Protein AF-0000000077140275 (afdb_homodimer)

pLDDT: mean 77.79, std 19.45, range [43.81, 97.44]

Sequence (164 aa):
MTNTKWYRICYRMKVTAILPDDLISEVQKYTEGKNITDSLQKALSEWVKLAKVKKLNEKLRKQPLHFSNEFNAEKIRRMNRTMTNTKWYRICYRMKVTAILPDDLISEVQKYTEGKNITDSLQKALSEWVKLAKVKKLNEKLRKQPLHFSNEFNAEKIRRMNRT

Secondary structure (DSSP, 8-state):
-----------EEEEEEEEEHHHHHHHHHHHT-S-HHHHHHHHHHHHHHHHHHHHHHHHHHHS-----TTSSHHHHHHHHH-/-----------EEEEEEEEEHHHHHHHHHHHT-SSHHHHHHHHHHHHHHHHHHHHHHHHHHHS-----TTSSHHHHHHHHH-

Foldseek 3Di:
DPPPPVPVPPDDDDDDDDDDPVVQVVLCVVQVDPDSVVSVVVVVVVVVVVVVVVVVVVVCVVVVPCPPPVCPPPVVVVVVVD/DPPPPVPVPPDDDDDDDDDDPVVQVVLCVVQVDPDSVVSVVVVVVVVVVVVVVVVVVVVCVVVVPVPVPVCPPPVVVVVVVD

Organism: Leptospira biflexa serovar Patoc (strain Patoc 1 / ATCC 23582 / Paris) (NCBI:txid456481)

Radius of gyration: 24.49 Å; Cα contacts (8 Å, |Δi|>4): 129; chains: 2; bounding box: 45×67×74 Å

Structure (mmCIF, N/CA/C/O backbone):
data_AF-0000000077140275-model_v1
#
loop_
_entity.id
_entity.type
_entity.pdbx_description
1 polymer 'DUF2191 domain-containing protein'
#
loop_
_atom_site.group_PDB
_atom_site.id
_atom_site.type_symbol
_atom_site.label_atom_id
_atom_site.label_alt_id
_atom_site.label_comp_id
_atom_site.label_asym_id
_atom_site.label_entity_id
_atom_site.label_seq_id
_atom_site.pdbx_PDB_ins_code
_atom_site.Cartn_x
_atom_site.Cartn_y
_atom_site.Cartn_z
_atom_site.occupancy
_atom_site.B_iso_or_equiv
_atom_site.auth_seq_id
_atom_site.auth_comp_id
_atom_site.auth_asym_id
_atom_site.auth_atom_id
_atom_site.pdbx_PDB_model_num
ATOM 1 N N . MET A 1 1 ? -23.156 -19.797 30.25 1 46.56 1 MET A N 1
ATOM 2 C CA . MET A 1 1 ? -22.953 -18.703 29.312 1 46.56 1 MET A CA 1
ATOM 3 C C . MET A 1 1 ? -21.625 -18.875 28.562 1 46.56 1 MET A C 1
ATOM 5 O O . MET A 1 1 ? -20.562 -18.891 29.172 1 46.56 1 MET A O 1
ATOM 9 N N . THR A 1 2 ? -21.688 -19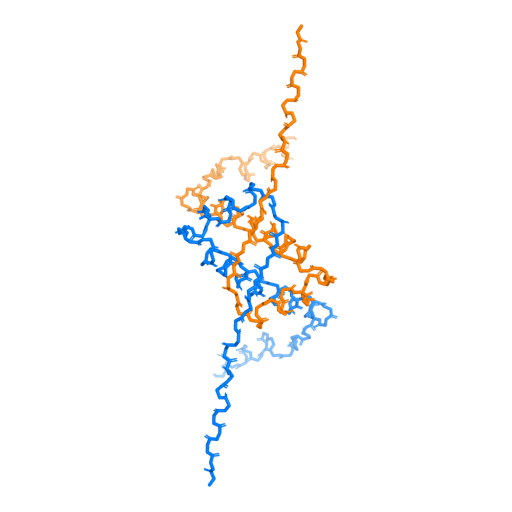.719 27.453 1 55.56 2 THR A N 1
ATOM 10 C CA . THR A 1 2 ? -20.578 -20.109 26.609 1 55.56 2 THR A CA 1
ATOM 11 C C . THR A 1 2 ? -19.906 -18.875 26 1 55.56 2 THR A C 1
ATOM 13 O O . THR A 1 2 ? -20.594 -18 25.453 1 55.56 2 THR A O 1
ATOM 16 N N . ASN A 1 3 ? -18.797 -18.438 26.5 1 48.94 3 ASN A N 1
ATOM 17 C CA . ASN A 1 3 ? -17.906 -17.406 25.969 1 48.94 3 ASN A CA 1
ATOM 18 C C . ASN A 1 3 ? -17.5 -17.719 24.531 1 48.94 3 ASN A C 1
ATOM 20 O O . ASN A 1 3 ? -16.594 -18.5 24.297 1 48.94 3 ASN A O 1
ATOM 24 N N . THR A 1 4 ? -18.484 -17.734 23.656 1 49.19 4 THR A N 1
ATOM 25 C CA . THR A 1 4 ? -18.125 -17.922 22.25 1 49.19 4 THR A CA 1
ATOM 26 C C . THR A 1 4 ? -17.219 -16.781 21.766 1 49.19 4 THR A C 1
ATOM 28 O O . THR A 1 4 ? -17.703 -15.703 21.422 1 49.19 4 THR A O 1
ATOM 31 N N . LYS A 1 5 ? -16.062 -16.609 22.359 1 50.88 5 LYS A N 1
ATOM 32 C CA . LYS A 1 5 ? -15.117 -15.766 21.641 1 50.88 5 LYS A CA 1
ATOM 33 C C . LYS A 1 5 ? -15.039 -16.172 20.172 1 50.88 5 LYS A C 1
ATOM 35 O O . LYS A 1 5 ? -14.594 -17.281 19.859 1 50.88 5 LYS A O 1
ATOM 40 N N . TRP A 1 6 ? -15.984 -15.828 19.312 1 51.47 6 TRP A N 1
ATOM 41 C CA . TRP A 1 6 ? -15.922 -16.047 17.875 1 51.47 6 TRP A CA 1
ATOM 42 C C . TRP A 1 6 ? -14.516 -15.805 17.344 1 51.47 6 TRP A C 1
ATOM 44 O O . TRP A 1 6 ? -14.031 -14.672 17.344 1 51.47 6 TRP A O 1
ATOM 54 N N . TYR A 1 7 ? -13.75 -16.656 17.734 1 58.53 7 TYR A N 1
ATOM 55 C CA . TYR A 1 7 ? -12.461 -16.578 17.062 1 58.53 7 TYR A CA 1
ATOM 56 C C . TYR A 1 7 ? -12.641 -16.344 15.57 1 58.53 7 TYR A C 1
ATOM 58 O O . TYR A 1 7 ? -13.453 -17.016 14.93 1 58.53 7 TYR A O 1
ATOM 66 N N . ARG A 1 8 ? -12.727 -15.109 15.242 1 55.47 8 ARG A N 1
ATOM 67 C CA . ARG A 1 8 ? -12.711 -14.828 13.812 1 55.47 8 ARG A CA 1
ATOM 68 C C . ARG A 1 8 ? -11.711 -15.727 13.086 1 55.47 8 ARG A C 1
ATOM 70 O O . ARG A 1 8 ? -10.508 -15.648 13.328 1 55.47 8 ARG A O 1
ATOM 77 N N . ILE A 1 9 ? -12.094 -16.922 12.828 1 69.44 9 ILE A N 1
ATOM 78 C CA . ILE A 1 9 ? -11.281 -17.781 11.977 1 69.44 9 ILE A CA 1
ATOM 79 C C . ILE A 1 9 ? -10.656 -16.953 10.852 1 69.44 9 ILE A C 1
ATOM 81 O O . ILE A 1 9 ? -11.375 -16.281 10.102 1 69.44 9 ILE A O 1
ATOM 85 N N . CYS A 1 10 ? -9.422 -16.641 11.234 1 65.56 10 CYS A N 1
ATOM 86 C CA . CYS A 1 10 ? -8.672 -15.93 10.211 1 65.56 10 CYS A CA 1
ATOM 87 C C . CYS A 1 10 ? -8.539 -16.766 8.945 1 65.56 10 CYS A C 1
ATOM 89 O O . CYS A 1 10 ? -7.758 -17.719 8.914 1 65.56 10 CYS A O 1
ATOM 91 N N . TYR A 1 11 ? -9.508 -16.578 8.062 1 83.94 11 TYR A N 1
ATOM 92 C CA . TYR A 1 11 ? -9.516 -17.281 6.785 1 83.94 11 TYR A CA 1
ATOM 93 C C . TYR A 1 11 ? -8.508 -16.672 5.82 1 83.94 11 TYR A C 1
ATOM 95 O O . TYR A 1 11 ? -8.297 -15.461 5.812 1 83.94 11 TYR A O 1
ATOM 103 N N . ARG A 1 12 ? -7.707 -17.578 5.309 1 88.31 12 ARG A N 1
ATOM 104 C CA . ARG A 1 12 ? -6.738 -17.156 4.305 1 88.31 12 ARG A CA 1
ATOM 105 C C . ARG A 1 12 ? -7.195 -17.547 2.904 1 88.31 12 ARG A C 1
ATOM 107 O O . ARG A 1 12 ? -7.902 -18.547 2.732 1 88.31 12 ARG A O 1
ATOM 114 N N . MET A 1 13 ? -6.965 -16.688 2.041 1 85.88 13 MET A N 1
ATOM 115 C CA . MET A 1 13 ? -7.297 -16.969 0.645 1 85.88 13 MET A CA 1
ATOM 116 C C . MET A 1 13 ? -6.039 -17.016 -0.215 1 85.88 13 MET A C 1
ATOM 118 O O . MET A 1 13 ? -5.066 -16.312 0.058 1 85.88 13 MET A O 1
ATOM 122 N N . LYS A 1 14 ? -6.039 -18.109 -1 1 91.56 14 LYS A N 1
ATOM 123 C CA . LYS A 1 14 ? -4.996 -18.125 -2.023 1 91.56 14 LYS A CA 1
ATOM 124 C C . LYS A 1 14 ? -5.328 -17.172 -3.168 1 91.56 14 LYS A C 1
ATOM 126 O O . LYS A 1 14 ? -6.402 -17.25 -3.762 1 91.56 14 LYS A O 1
ATOM 131 N N . VAL A 1 15 ? -4.57 -16.219 -3.326 1 90.94 15 VAL A N 1
ATOM 132 C CA . VAL A 1 15 ? -4.828 -15.195 -4.34 1 90.94 15 VAL A CA 1
ATOM 133 C C . VAL A 1 15 ? -3.801 -15.312 -5.461 1 90.94 15 VAL A C 1
ATOM 135 O O . VAL A 1 15 ? -2.602 -15.43 -5.203 1 90.94 15 VAL A O 1
ATOM 138 N N . THR A 1 16 ? -4.305 -15.414 -6.66 1 92.5 16 THR A N 1
ATOM 139 C CA . THR A 1 16 ? -3.473 -15.406 -7.855 1 92.5 16 THR A CA 1
ATOM 140 C C . THR A 1 16 ? -3.715 -14.148 -8.68 1 92.5 16 THR A C 1
ATOM 142 O O . THR A 1 16 ? -4.859 -13.812 -8.992 1 92.5 16 THR A O 1
ATOM 145 N N . ALA A 1 17 ? -2.744 -13.367 -8.844 1 93.5 17 ALA A N 1
ATOM 146 C CA . ALA A 1 17 ? -2.865 -12.125 -9.602 1 93.5 17 ALA A CA 1
ATOM 147 C C . ALA A 1 17 ? -1.717 -11.977 -10.594 1 93.5 17 ALA A C 1
ATOM 149 O O . ALA A 1 17 ? -0.614 -12.469 -10.359 1 93.5 17 ALA A O 1
ATOM 150 N N . ILE A 1 18 ? -2.037 -11.398 -11.75 1 93.56 18 ILE A N 1
ATOM 151 C CA . ILE A 1 18 ? -1.018 -11.031 -12.727 1 93.56 18 ILE A CA 1
ATOM 152 C C . ILE A 1 18 ? -0.554 -9.602 -12.477 1 93.56 18 ILE A C 1
ATOM 154 O O . ILE A 1 18 ? -1.316 -8.648 -12.68 1 93.56 18 ILE A O 1
ATOM 158 N N . LEU A 1 19 ? 0.735 -9.484 -12.07 1 95.19 19 LEU A N 1
ATOM 159 C CA . LEU A 1 19 ? 1.28 -8.188 -11.695 1 95.19 19 LEU A CA 1
ATOM 160 C C . LEU A 1 19 ? 2.568 -7.895 -12.461 1 95.19 19 LEU A C 1
ATOM 162 O O . LEU A 1 19 ? 3.307 -8.82 -12.812 1 95.19 19 LEU A O 1
ATOM 166 N N . PRO A 1 20 ? 2.812 -6.656 -12.648 1 94.62 20 PRO A N 1
ATOM 167 C CA . PRO A 1 20 ? 4.102 -6.316 -13.25 1 94.62 20 PRO A CA 1
ATOM 168 C C . PRO A 1 20 ? 5.285 -6.723 -12.375 1 94.62 20 PRO A C 1
ATOM 170 O O . PRO A 1 20 ? 5.254 -6.527 -11.156 1 94.62 20 PRO A O 1
ATOM 173 N N . ASP A 1 21 ? 6.297 -7.23 -13 1 91.94 21 ASP A N 1
ATOM 174 C CA . ASP A 1 21 ? 7.477 -7.707 -12.297 1 91.94 21 ASP A CA 1
ATOM 175 C C . ASP A 1 21 ? 8.148 -6.574 -11.516 1 91.94 21 ASP A C 1
ATOM 177 O O . ASP A 1 21 ? 8.633 -6.781 -10.406 1 91.94 21 ASP A O 1
ATOM 181 N N . ASP A 1 22 ? 8.164 -5.457 -12.172 1 92.81 22 ASP A N 1
ATOM 182 C CA . ASP A 1 22 ? 8.812 -4.309 -11.547 1 92.81 22 ASP A CA 1
ATOM 183 C C . ASP A 1 22 ? 8.102 -3.896 -10.266 1 92.81 22 ASP A C 1
ATOM 185 O O . ASP A 1 22 ? 8.742 -3.492 -9.289 1 92.81 22 ASP A O 1
ATOM 189 N N . LEU A 1 23 ? 6.867 -3.961 -10.242 1 94.75 23 LEU A N 1
ATOM 190 C CA . LEU A 1 23 ? 6.062 -3.625 -9.07 1 94.75 23 LEU A CA 1
ATOM 191 C C . LEU A 1 23 ? 6.367 -4.57 -7.914 1 94.75 23 LEU A C 1
ATOM 193 O O . LEU A 1 23 ? 6.57 -4.125 -6.781 1 94.75 23 LEU A O 1
ATOM 197 N N . ILE A 1 24 ? 6.465 -5.816 -8.242 1 93 24 ILE A N 1
ATOM 198 C CA . ILE A 1 24 ? 6.73 -6.836 -7.234 1 93 24 ILE A CA 1
ATOM 199 C C . ILE A 1 24 ? 8.133 -6.645 -6.66 1 93 24 ILE A C 1
ATOM 201 O O . ILE A 1 24 ? 8.328 -6.719 -5.445 1 93 24 ILE A O 1
ATOM 205 N N . SER A 1 25 ? 9.031 -6.395 -7.547 1 92.31 25 SER A N 1
ATOM 206 C CA . SER A 1 25 ? 10.414 -6.168 -7.129 1 92.31 25 SER A CA 1
ATOM 207 C C . SER A 1 25 ? 10.516 -4.977 -6.18 1 92.31 25 SER A C 1
ATOM 209 O O . SER A 1 25 ? 11.219 -5.035 -5.172 1 92.31 25 SER A O 1
ATOM 211 N N . GLU A 1 26 ? 9.812 -3.949 -6.547 1 94 26 GLU A N 1
ATOM 212 C CA . GLU A 1 26 ? 9.812 -2.756 -5.707 1 94 26 GLU A CA 1
ATOM 213 C C . GLU A 1 26 ? 9.172 -3.041 -4.348 1 94 26 GLU A C 1
ATOM 215 O O . GLU A 1 26 ? 9.688 -2.611 -3.312 1 94 26 GLU A O 1
ATOM 220 N N . VAL A 1 27 ? 8.117 -3.752 -4.32 1 95.81 27 VAL A N 1
ATOM 221 C CA . VAL A 1 27 ? 7.426 -4.102 -3.084 1 95.81 27 VAL A CA 1
ATOM 222 C C . VAL A 1 27 ? 8.367 -4.883 -2.168 1 95.81 27 VAL A C 1
ATOM 224 O O . VAL A 1 27 ? 8.469 -4.586 -0.976 1 95.81 27 VAL A O 1
ATOM 227 N N . GLN A 1 28 ? 9.07 -5.789 -2.73 1 94.12 28 GLN A N 1
ATOM 228 C CA . GLN A 1 28 ? 10 -6.598 -1.954 1 94.12 28 GLN A CA 1
ATOM 229 C C . GLN A 1 28 ? 11.164 -5.758 -1.438 1 94.12 28 GLN A C 1
ATOM 231 O O . GLN A 1 28 ? 11.617 -5.941 -0.305 1 94.12 28 GLN A O 1
ATOM 236 N N . LYS A 1 29 ? 11.562 -4.855 -2.221 1 93.5 29 LYS A N 1
ATOM 237 C CA . LYS A 1 29 ? 12.672 -3.975 -1.869 1 93.5 29 LYS A CA 1
ATOM 238 C C . LYS A 1 29 ? 12.32 -3.111 -0.66 1 93.5 29 LYS A C 1
ATOM 240 O O . LYS A 1 29 ? 13.109 -3.006 0.281 1 93.5 29 LYS A O 1
ATOM 245 N N . TYR A 1 30 ? 11.156 -2.564 -0.688 1 94.62 30 TYR A N 1
ATOM 246 C CA . TYR A 1 30 ? 10.766 -1.608 0.343 1 94.62 30 TYR A CA 1
ATOM 247 C C . TYR A 1 30 ? 10.266 -2.326 1.59 1 94.62 30 TYR A C 1
ATOM 249 O O . TYR A 1 30 ? 10.258 -1.753 2.682 1 94.62 30 TYR A O 1
ATOM 257 N N . THR A 1 31 ? 9.773 -3.529 1.471 1 94.25 31 THR A N 1
ATOM 258 C CA . THR A 1 31 ? 9.336 -4.309 2.625 1 94.25 31 THR A CA 1
ATOM 259 C C . THR A 1 31 ? 10.508 -5.078 3.232 1 94.25 31 THR A C 1
ATOM 261 O O . THR A 1 31 ? 10.422 -5.555 4.367 1 94.25 31 THR A O 1
ATOM 264 N N . GLU A 1 32 ? 11.609 -5.176 2.561 1 89.19 32 GLU A N 1
ATOM 265 C CA . GLU A 1 32 ? 12.789 -5.938 2.953 1 89.19 32 GLU A CA 1
ATOM 266 C C . GLU A 1 32 ? 12.438 -7.398 3.227 1 89.19 32 GLU A C 1
ATOM 268 O O . GLU A 1 32 ? 13.016 -8.023 4.125 1 89.19 32 GLU A O 1
ATOM 273 N N . GLY A 1 33 ? 11.445 -7.828 2.637 1 79.06 33 GLY A N 1
ATOM 274 C CA . GLY A 1 33 ? 11.031 -9.211 2.832 1 79.06 33 GLY A CA 1
ATOM 275 C C . GLY A 1 33 ? 11.539 -10.141 1.751 1 79.06 33 GLY A C 1
ATOM 276 O O . GLY A 1 33 ? 11.727 -9.734 0.604 1 79.06 33 GLY A O 1
ATOM 277 N N . LYS A 1 34 ? 11.852 -11.336 2.215 1 79.5 34 LYS A N 1
ATOM 278 C CA . LYS A 1 34 ? 12.359 -12.312 1.255 1 79.5 34 LYS A CA 1
ATOM 279 C C . LYS A 1 34 ? 11.227 -13.141 0.662 1 79.5 34 LYS A C 1
ATOM 281 O O . LYS A 1 34 ? 11.367 -13.703 -0.425 1 79.5 34 LYS A O 1
ATOM 286 N N . ASN A 1 35 ? 10.172 -13.07 1.346 1 90.19 35 ASN A N 1
ATOM 287 C CA . ASN A 1 35 ? 9.062 -13.883 0.856 1 90.19 35 ASN A CA 1
ATOM 288 C C . ASN A 1 35 ? 7.973 -13.031 0.223 1 90.19 35 ASN A C 1
ATOM 290 O O . ASN A 1 35 ? 7.586 -12 0.778 1 90.19 35 ASN A O 1
ATOM 294 N N . ILE A 1 36 ? 7.633 -13.43 -0.941 1 87.75 36 ILE A N 1
ATOM 295 C CA . ILE A 1 36 ? 6.652 -12.688 -1.732 1 87.75 36 ILE A CA 1
ATOM 296 C C . ILE A 1 36 ? 5.355 -12.539 -0.94 1 87.75 36 ILE A C 1
ATOM 298 O O . ILE A 1 36 ? 4.781 -11.453 -0.876 1 87.75 36 ILE A O 1
ATOM 302 N N . THR A 1 37 ? 4.949 -13.633 -0.359 1 92.88 37 THR A N 1
ATOM 303 C CA . THR A 1 37 ? 3.709 -13.617 0.405 1 92.88 37 THR A CA 1
ATOM 304 C C . THR A 1 37 ? 3.783 -12.602 1.541 1 92.88 37 THR A C 1
ATOM 306 O O . THR A 1 37 ? 2.877 -11.781 1.711 1 92.88 37 THR A O 1
ATOM 309 N N . ASP A 1 38 ? 4.844 -12.641 2.275 1 93.25 38 ASP A N 1
ATOM 310 C CA . ASP A 1 38 ? 5.016 -11.734 3.41 1 93.25 38 ASP A CA 1
ATOM 311 C C . ASP A 1 38 ? 5.137 -10.289 2.947 1 93.25 38 ASP A C 1
ATOM 313 O O . ASP A 1 38 ? 4.562 -9.383 3.559 1 93.25 38 ASP A O 1
ATOM 317 N N . SER A 1 39 ? 5.875 -10.062 1.902 1 94.94 39 SER A N 1
ATOM 318 C CA . SER A 1 39 ? 6.066 -8.727 1.342 1 94.94 39 SER A CA 1
ATOM 319 C C . SER A 1 39 ? 4.742 -8.125 0.886 1 94.94 39 SER A C 1
ATOM 321 O O . SER A 1 39 ? 4.438 -6.973 1.198 1 94.94 39 SER A O 1
ATOM 323 N N . LEU A 1 40 ? 3.941 -8.914 0.209 1 95.25 40 LEU A N 1
ATOM 324 C CA . LEU A 1 40 ? 2.648 -8.453 -0.284 1 95.25 40 LEU A CA 1
ATOM 325 C C . LEU A 1 40 ? 1.699 -8.164 0.874 1 95.25 40 LEU A C 1
ATOM 327 O O . LEU A 1 40 ? 0.992 -7.152 0.86 1 95.25 40 LEU A O 1
ATOM 331 N N . GLN A 1 41 ? 1.729 -9.094 1.815 1 95.19 41 GLN A N 1
ATOM 332 C CA . GLN A 1 41 ? 0.852 -8.914 2.969 1 95.19 41 GLN A CA 1
ATOM 333 C C . GLN A 1 41 ? 1.171 -7.621 3.711 1 95.19 41 GLN A C 1
ATOM 335 O O . GLN A 1 41 ? 0.265 -6.867 4.066 1 95.19 41 GLN A O 1
ATOM 340 N N . LYS A 1 42 ? 2.451 -7.379 3.965 1 95.75 42 LYS A N 1
ATOM 341 C CA . LYS A 1 42 ? 2.873 -6.176 4.672 1 95.75 42 LYS A CA 1
ATOM 342 C C . LYS A 1 42 ? 2.504 -4.918 3.889 1 95.75 42 LYS A C 1
ATOM 344 O O . LYS A 1 42 ? 1.944 -3.975 4.449 1 95.75 42 LYS A O 1
ATOM 349 N N . ALA A 1 43 ? 2.812 -4.938 2.627 1 97.19 43 ALA A N 1
ATOM 350 C CA . ALA A 1 43 ? 2.541 -3.793 1.759 1 97.19 43 ALA A CA 1
ATOM 351 C C . ALA A 1 43 ? 1.048 -3.484 1.711 1 97.19 43 ALA A C 1
ATOM 353 O O . ALA A 1 43 ? 0.641 -2.332 1.873 1 97.19 43 ALA A O 1
ATOM 354 N N . LEU A 1 44 ? 0.25 -4.52 1.561 1 97.12 44 LEU A N 1
ATOM 355 C CA . LEU A 1 44 ? -1.194 -4.348 1.442 1 97.12 44 LEU A CA 1
ATOM 356 C C . LEU A 1 44 ? -1.803 -3.92 2.773 1 97.12 44 LEU A C 1
ATOM 358 O O . LEU A 1 44 ? -2.689 -3.062 2.809 1 97.12 44 LEU A O 1
ATOM 362 N N . SER A 1 45 ? -1.292 -4.5 3.838 1 96.81 45 SER A N 1
ATOM 363 C CA . SER A 1 45 ? -1.769 -4.129 5.168 1 96.81 45 SER A CA 1
ATOM 364 C C . SER A 1 45 ? -1.495 -2.658 5.465 1 96.81 45 SER A C 1
ATOM 366 O O . SER A 1 45 ? -2.365 -1.952 5.977 1 96.81 45 SER A O 1
ATOM 368 N N . GLU A 1 46 ? -0.314 -2.227 5.078 1 96.75 46 GLU A N 1
ATOM 369 C CA . GLU A 1 46 ? 0.049 -0.825 5.27 1 96.75 46 GLU A CA 1
ATOM 370 C C . GLU A 1 46 ? -0.792 0.09 4.387 1 96.75 46 GLU A C 1
ATOM 372 O O . GLU A 1 46 ? -1.209 1.167 4.816 1 96.75 46 GLU A O 1
ATOM 377 N N . TRP A 1 47 ? -0.955 -0.347 3.303 1 97.19 47 TRP A N 1
ATOM 378 C CA . TRP A 1 47 ? -1.76 0.457 2.389 1 97.19 47 TRP A CA 1
ATOM 379 C C . TRP A 1 47 ? -3.182 0.618 2.914 1 97.19 47 TRP A C 1
ATOM 381 O O . TRP A 1 47 ? -3.752 1.711 2.857 1 97.19 47 TRP A O 1
ATOM 391 N N . VAL A 1 48 ? -3.773 -0.466 3.383 1 97.44 48 VAL A N 1
ATOM 392 C CA . VAL A 1 48 ? -5.129 -0.424 3.92 1 97.44 48 VAL A CA 1
ATOM 393 C C . VAL A 1 48 ? -5.188 0.549 5.098 1 97.44 48 VAL A C 1
ATOM 395 O O . VAL A 1 48 ? -6.152 1.304 5.238 1 97.44 48 VAL A O 1
ATOM 398 N N . LYS A 1 49 ? -4.195 0.523 5.93 1 96.44 49 LYS A N 1
ATOM 399 C CA . LYS A 1 49 ? -4.133 1.445 7.059 1 96.44 49 LYS A CA 1
ATOM 400 C C . LYS A 1 49 ? -4.137 2.896 6.586 1 96.44 49 LYS A C 1
ATOM 402 O O . LYS A 1 49 ? -4.855 3.73 7.137 1 96.44 49 LYS A O 1
ATOM 407 N N . LEU A 1 50 ? -3.416 3.107 5.562 1 95.5 50 LEU A N 1
ATOM 408 C CA . LEU A 1 50 ? -3.328 4.453 5.008 1 95.5 50 LEU A CA 1
ATOM 409 C C . LEU A 1 50 ? -4.645 4.855 4.348 1 95.5 50 LEU A C 1
ATOM 411 O O . LEU A 1 50 ? -5.066 6.012 4.453 1 95.5 50 LEU A O 1
ATOM 415 N N . ALA A 1 51 ? -5.184 3.916 3.695 1 94.88 51 ALA A N 1
ATOM 416 C CA . ALA A 1 51 ? -6.461 4.168 3.033 1 94.88 51 ALA A CA 1
ATOM 417 C C . ALA A 1 51 ? -7.547 4.516 4.047 1 94.88 51 ALA A C 1
ATOM 419 O O . ALA A 1 51 ? -8.375 5.395 3.801 1 94.88 51 ALA A O 1
ATOM 420 N N . LYS A 1 52 ? -7.512 3.867 5.168 1 94.75 52 LYS A N 1
ATOM 421 C CA . LYS A 1 52 ? -8.469 4.137 6.238 1 94.75 52 LYS A CA 1
ATOM 422 C C . LYS A 1 52 ? -8.305 5.555 6.781 1 94.75 52 LYS A C 1
ATOM 424 O O . LYS A 1 52 ? -9.289 6.254 7.008 1 94.75 52 LYS A O 1
ATOM 429 N N . VAL A 1 53 ? -7.137 5.945 6.93 1 93.62 53 VAL A N 1
ATOM 430 C CA . VAL A 1 53 ? -6.836 7.285 7.422 1 93.62 53 VAL A CA 1
ATOM 431 C C . VAL A 1 53 ? -7.297 8.32 6.398 1 93.62 53 VAL A C 1
ATOM 433 O O . VAL A 1 53 ? -7.871 9.352 6.77 1 93.62 53 VAL A O 1
ATOM 436 N N . LYS A 1 54 ? -6.973 8.047 5.195 1 93.06 54 LYS A N 1
ATOM 437 C CA . LYS A 1 54 ? -7.383 8.945 4.121 1 93.06 54 LYS A CA 1
ATOM 438 C C . LYS A 1 54 ? -8.898 9.125 4.098 1 93.06 54 LYS A C 1
ATOM 440 O O . LYS A 1 54 ? -9.398 10.242 3.967 1 93.06 54 LYS A O 1
ATOM 445 N N . LYS A 1 55 ? -9.492 8.008 4.203 1 91.94 55 LYS A N 1
ATOM 446 C CA . LYS A 1 55 ? -10.953 8.039 4.184 1 91.94 55 LYS A CA 1
ATOM 447 C C . LYS A 1 55 ? -11.508 8.812 5.379 1 91.94 55 LYS A C 1
ATOM 449 O O . LYS A 1 55 ? -12.469 9.57 5.246 1 91.94 55 LYS A O 1
ATOM 454 N N . LEU A 1 56 ? -10.945 8.57 6.531 1 91 56 LEU A N 1
ATOM 455 C CA . LEU A 1 56 ? -11.336 9.289 7.738 1 91 56 LEU A CA 1
ATOM 456 C C . LEU A 1 56 ? -11.133 10.789 7.578 1 91 56 LEU A C 1
ATOM 458 O O . LEU A 1 56 ? -11.992 11.586 7.953 1 91 56 LEU A O 1
ATOM 462 N N . ASN A 1 57 ? -10.047 11.188 7.008 1 90.06 57 ASN A N 1
ATOM 463 C CA . ASN A 1 57 ? -9.742 12.594 6.758 1 90.06 57 ASN A CA 1
ATOM 464 C C . ASN A 1 57 ? -10.734 13.219 5.785 1 90.06 57 ASN A C 1
ATOM 466 O O . ASN A 1 57 ? -11.133 14.375 5.949 1 90.06 57 ASN A O 1
ATOM 470 N N . GLU A 1 58 ? -11.078 12.523 4.809 1 89.25 58 GLU A N 1
ATOM 471 C CA . GLU A 1 58 ? -12.047 12.992 3.818 1 89.25 58 GLU A CA 1
ATOM 472 C C . GLU A 1 58 ? -13.406 13.25 4.461 1 89.25 58 GLU A C 1
ATOM 474 O O . GLU A 1 58 ? -14.086 14.227 4.117 1 89.25 58 GLU A O 1
ATOM 479 N N . LYS A 1 59 ? -13.75 12.406 5.359 1 87.69 59 LYS A N 1
ATOM 480 C CA . LYS A 1 59 ? -15.008 12.578 6.078 1 87.69 59 LYS A CA 1
ATOM 481 C C . LYS A 1 59 ? -14.969 13.82 6.961 1 87.69 59 LYS A C 1
ATOM 483 O O . LYS A 1 59 ? -15.961 14.547 7.055 1 87.69 59 LYS A O 1
ATOM 488 N N . LEU A 1 60 ? -13.898 14.047 7.551 1 85.19 60 LEU A N 1
ATOM 489 C CA . LEU A 1 60 ? -13.734 15.203 8.43 1 85.19 60 LEU A CA 1
ATOM 490 C C . LEU A 1 60 ? -13.734 16.5 7.633 1 85.19 60 LEU A C 1
ATOM 492 O O . LEU A 1 60 ? -14.242 17.516 8.102 1 85.19 60 LEU A O 1
ATOM 496 N N . ARG A 1 61 ? -13.078 16.453 6.527 1 83 61 ARG A N 1
ATOM 497 C CA . ARG A 1 61 ? -13.047 17.625 5.672 1 83 61 ARG A CA 1
ATOM 498 C C . ARG A 1 61 ? -14.445 18 5.191 1 83 61 ARG A C 1
ATOM 500 O O . ARG A 1 61 ? -14.781 19.172 5.078 1 83 61 ARG A O 1
ATOM 507 N N . LYS A 1 62 ? -15.062 16.969 4.863 1 80.94 62 LYS A N 1
ATOM 508 C CA . LYS A 1 62 ? -16.422 17.203 4.391 1 80.94 62 LYS A CA 1
ATOM 509 C C . LYS A 1 62 ? -17.328 17.672 5.523 1 80.94 62 LYS A C 1
ATOM 511 O O . LYS A 1 62 ? -18.328 18.344 5.285 1 80.94 62 LYS A O 1
ATOM 516 N N . GLN A 1 63 ? -17.094 17.219 6.676 1 68.75 63 GLN A N 1
ATOM 517 C CA . GLN A 1 63 ? -17.781 17.688 7.875 1 68.75 63 GLN A CA 1
ATOM 518 C C . GLN A 1 63 ? -16.781 18.25 8.891 1 68.75 63 GLN A C 1
ATOM 520 O O . GLN A 1 63 ? -16.391 17.547 9.828 1 68.75 63 GLN A O 1
ATOM 525 N N . PRO A 1 64 ? -16.156 19.25 8.492 1 57.91 64 PRO A N 1
ATOM 526 C CA . PRO A 1 64 ? -15.133 19.766 9.414 1 57.91 64 PRO A CA 1
ATOM 527 C C . PRO A 1 64 ? -15.578 19.719 10.867 1 57.91 64 PRO A C 1
ATOM 529 O O . PRO A 1 64 ? -16.766 19.906 11.164 1 57.91 64 PRO A O 1
ATOM 532 N N . LEU A 1 65 ? -15.195 18.656 11.547 1 56.53 65 LEU A N 1
ATOM 533 C CA . LEU A 1 65 ? -15.5 18.703 12.969 1 56.53 65 LEU A CA 1
ATOM 534 C C . LEU A 1 65 ? -15.672 20.141 13.445 1 56.53 65 LEU A C 1
ATOM 536 O O . LEU A 1 65 ? -14.836 21 13.148 1 56.53 65 LEU A O 1
ATOM 540 N N . HIS A 1 66 ? -16.75 20.672 13.32 1 50.72 66 HIS A N 1
ATOM 541 C CA . HIS A 1 66 ? -16.969 21.922 14.055 1 50.72 66 HIS A CA 1
ATOM 542 C C . HIS A 1 66 ? -16.234 21.906 15.391 1 50.72 66 HIS A C 1
ATOM 544 O O . HIS A 1 66 ? -16.656 21.219 16.328 1 50.72 66 HIS A O 1
ATOM 550 N N . PHE A 1 67 ? -15.008 21.531 15.461 1 50.06 67 PHE A N 1
ATOM 551 C CA . PHE A 1 67 ? -14.359 21.812 16.734 1 50.06 67 PHE A CA 1
ATOM 552 C C . PHE A 1 67 ? -15 23.016 17.406 1 50.06 67 PHE A C 1
ATOM 554 O O . PHE A 1 67 ? -15.047 24.109 16.844 1 50.06 67 PHE A O 1
ATOM 561 N N . SER A 1 68 ? -16.031 22.828 18.016 1 45.97 68 SER A N 1
ATOM 562 C CA . SER A 1 68 ? -16.719 23.859 18.781 1 45.97 68 SER A CA 1
ATOM 563 C C . SER A 1 68 ? -15.75 24.938 19.25 1 45.97 68 SER A C 1
ATOM 565 O O . SER A 1 68 ? -14.758 24.641 19.906 1 45.97 68 SER A O 1
ATOM 567 N N . ASN A 1 69 ? -15.461 25.859 18.5 1 46.06 69 ASN A N 1
ATOM 568 C CA . ASN A 1 69 ? -14.859 27.125 18.906 1 46.06 69 ASN A CA 1
ATOM 569 C C . ASN A 1 69 ? -15.039 27.375 20.406 1 46.06 69 ASN A C 1
ATOM 571 O O . ASN A 1 69 ? -14.508 28.344 20.953 1 46.06 69 ASN A O 1
ATOM 575 N N . GLU A 1 70 ? -16.078 26.859 20.906 1 43.81 70 GLU A N 1
ATOM 576 C CA . GLU A 1 70 ? -16.422 27.172 22.297 1 43.81 70 GLU A CA 1
ATOM 577 C C . GLU A 1 70 ? -15.391 26.578 23.266 1 43.81 70 GLU A C 1
ATOM 579 O O . GLU A 1 70 ? -15.242 27.062 24.391 1 43.81 70 GLU A O 1
ATOM 584 N N . PHE A 1 71 ? -14.906 25.438 23.047 1 47.22 71 PHE A N 1
ATOM 585 C CA . PHE A 1 71 ? -13.945 24.906 24 1 47.22 71 PHE A CA 1
ATOM 586 C C . PHE A 1 71 ? -12.617 25.656 23.906 1 47.22 71 PHE A C 1
ATOM 588 O O . PHE A 1 71 ? -11.648 25.312 24.594 1 47.22 71 PHE A O 1
ATOM 595 N N . ASN A 1 72 ? -12.375 26.422 22.781 1 46.59 72 ASN A N 1
ATOM 596 C CA . ASN A 1 72 ? -11.141 27.125 22.453 1 46.59 72 ASN A CA 1
ATOM 597 C C . ASN A 1 72 ? -10.578 27.875 23.656 1 46.59 72 ASN A C 1
ATOM 599 O O . ASN A 1 72 ? -11.234 27.969 24.688 1 46.59 72 ASN A O 1
ATOM 603 N N . ALA A 1 73 ? -9.898 29.188 23.438 1 47.44 73 ALA A N 1
ATOM 604 C CA . ALA A 1 73 ? -8.992 30.047 24.203 1 47.44 73 ALA A CA 1
ATOM 605 C C . ALA A 1 73 ? -9.602 30.406 25.547 1 47.44 73 ALA A C 1
ATOM 607 O O . ALA A 1 73 ? -8.898 30.5 26.562 1 47.44 73 ALA A O 1
ATOM 608 N N . GLU A 1 74 ? -10.906 30.359 25.547 1 49.38 74 GLU A N 1
ATOM 609 C CA . GLU A 1 74 ? -11.5 30.984 26.734 1 49.38 74 GLU A CA 1
ATOM 610 C C . GLU A 1 74 ? -11.594 30 27.891 1 49.38 74 GLU A C 1
ATOM 612 O O . GLU A 1 74 ? -11.297 30.359 29.031 1 49.38 74 GLU A O 1
ATOM 617 N N . LYS A 1 75 ? -11.984 28.797 27.594 1 52.5 75 LYS A N 1
ATOM 618 C CA . LYS A 1 75 ? -12.102 27.859 28.703 1 52.5 75 LYS A CA 1
ATOM 619 C C . LYS A 1 75 ? -10.727 27.422 29.203 1 5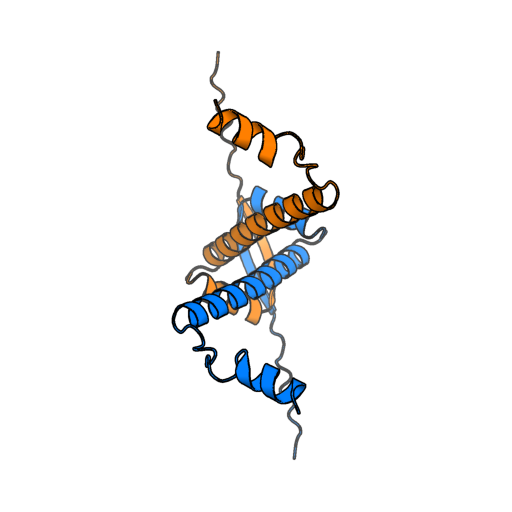2.5 75 LYS A C 1
ATOM 621 O O . LYS A 1 75 ? -10.516 27.297 30.422 1 52.5 75 LYS A O 1
ATOM 626 N N . ILE A 1 76 ? -9.914 27.312 28.281 1 52.06 76 ILE A N 1
ATOM 627 C CA . ILE A 1 76 ? -8.562 26.969 28.719 1 52.06 76 ILE A CA 1
ATOM 628 C C . ILE A 1 76 ? -7.941 28.156 29.453 1 52.06 76 ILE A C 1
ATOM 630 O O . ILE A 1 76 ? -7.281 27.969 30.484 1 52.06 76 ILE A O 1
ATOM 634 N N . ARG A 1 77 ? -8.242 29.422 28.969 1 57 77 ARG A N 1
ATOM 635 C CA . ARG A 1 77 ? -7.785 30.625 29.656 1 57 77 ARG A CA 1
ATOM 636 C C . ARG A 1 77 ? -8.469 30.781 31.016 1 57 77 ARG A C 1
ATOM 638 O O . ARG A 1 77 ? -7.84 31.172 32 1 57 77 ARG A O 1
ATOM 645 N N . ARG A 1 78 ? -9.664 30.406 31.109 1 56.84 78 ARG A N 1
ATOM 646 C CA . ARG A 1 78 ? -10.398 30.547 32.375 1 56.84 78 ARG A CA 1
ATOM 647 C C . ARG A 1 78 ? -9.914 29.547 33.406 1 56.84 78 ARG A C 1
ATOM 649 O O . ARG A 1 78 ? -9.82 29.859 34.594 1 56.84 78 ARG A O 1
ATOM 656 N N . MET A 1 79 ? -9.57 28.469 32.938 1 51.81 79 MET A N 1
ATOM 657 C CA . MET A 1 79 ? -9.078 27.453 33.844 1 51.81 79 MET A CA 1
ATOM 658 C C . MET A 1 79 ? -7.715 27.844 34.406 1 51.81 79 MET A C 1
ATOM 660 O O . MET A 1 79 ? -7.422 27.594 35.594 1 51.81 79 MET A O 1
ATOM 664 N N . ASN A 1 80 ? -6.973 28.469 33.594 1 55.53 80 ASN A N 1
ATOM 665 C CA . ASN A 1 80 ? -5.656 28.891 34.062 1 55.53 80 ASN A CA 1
ATOM 666 C C . ASN A 1 80 ? -5.742 30.172 34.875 1 55.53 80 ASN A C 1
ATOM 668 O O . ASN A 1 80 ? -4.805 30.516 35.594 1 55.53 80 ASN A O 1
ATOM 672 N N . ARG A 1 81 ? -6.863 30.828 34.656 1 56.22 81 ARG A N 1
ATOM 673 C CA . ARG A 1 81 ? -7.035 32.062 35.438 1 56.22 81 ARG A CA 1
ATOM 674 C C . ARG A 1 81 ? -7.617 31.75 36.812 1 56.22 81 ARG A C 1
ATOM 676 O O . ARG A 1 81 ? -7.492 32.531 37.75 1 56.22 81 ARG A O 1
ATOM 683 N N . THR A 1 82 ? -8.312 30.641 37 1 46.47 82 THR A N 1
ATOM 684 C CA . THR A 1 82 ? -8.75 30.406 38.375 1 46.47 82 THR A CA 1
ATOM 685 C C . THR A 1 82 ? -7.676 29.656 39.156 1 46.47 82 THR A C 1
ATOM 687 O O . THR A 1 82 ? -7.102 28.672 38.656 1 46.47 82 THR A O 1
ATOM 690 N N . MET B 1 1 ? 21.641 4.184 -37.094 1 49.41 1 MET B N 1
ATOM 691 C CA . MET B 1 1 ? 21.531 4.375 -35.656 1 49.41 1 MET B CA 1
ATOM 692 C C . MET B 1 1 ? 20.156 3.969 -35.156 1 49.41 1 MET B C 1
ATOM 694 O O . MET B 1 1 ? 19.141 4.555 -35.531 1 49.41 1 MET B O 1
ATOM 698 N N . THR B 1 2 ? 20.016 2.619 -34.938 1 58.59 2 THR B N 1
ATOM 699 C CA . THR B 1 2 ? 18.797 1.931 -34.531 1 58.59 2 THR B CA 1
ATOM 700 C C . THR B 1 2 ? 18.25 2.488 -33.219 1 58.59 2 THR B C 1
ATOM 702 O O . THR B 1 2 ? 19 2.65 -32.25 1 58.59 2 THR B O 1
ATOM 705 N N . ASN B 1 3 ? 17.25 3.309 -33.25 1 49.81 3 ASN B N 1
ATOM 706 C CA . ASN B 1 3 ? 16.484 3.805 -32.125 1 49.81 3 ASN B CA 1
ATOM 707 C C . ASN B 1 3 ? 15.961 2.66 -31.266 1 49.81 3 ASN B C 1
ATOM 709 O O . ASN B 1 3 ? 14.938 2.051 -31.578 1 49.81 3 ASN B O 1
ATOM 713 N N . THR B 1 4 ? 16.875 1.901 -30.688 1 48.41 4 THR B N 1
ATOM 714 C CA . THR B 1 4 ? 16.406 0.863 -29.766 1 48.41 4 THR B CA 1
ATOM 715 C C . THR B 1 4 ? 15.617 1.472 -28.625 1 48.41 4 THR B C 1
ATOM 717 O O . THR B 1 4 ? 16.188 1.953 -27.641 1 48.41 4 THR B O 1
ATOM 720 N N . LYS B 1 5 ? 14.531 2.162 -28.906 1 51.62 5 LYS B N 1
ATOM 721 C CA . LYS B 1 5 ? 13.648 2.396 -27.766 1 51.62 5 LYS B CA 1
ATOM 722 C C . LYS B 1 5 ? 13.43 1.115 -26.969 1 51.62 5 LYS B C 1
ATOM 724 O O . LYS B 1 5 ? 12.836 0.159 -27.469 1 51.62 5 LYS B O 1
ATOM 729 N N . TRP B 1 6 ? 14.383 0.639 -26.156 1 51.78 6 TRP B N 1
ATOM 730 C CA . TRP B 1 6 ? 14.227 -0.492 -25.25 1 51.78 6 TRP B CA 1
ATOM 731 C C . TRP B 1 6 ? 12.828 -0.506 -24.625 1 51.78 6 TRP B C 1
ATOM 733 O O . TRP B 1 6 ? 12.492 0.365 -23.828 1 51.78 6 TRP B O 1
ATOM 743 N N . TYR B 1 7 ? 11.992 -0.721 -25.469 1 58.81 7 TYR B N 1
ATOM 744 C CA . TYR B 1 7 ? 10.68 -0.961 -24.859 1 58.81 7 TYR B CA 1
ATOM 745 C C . TYR B 1 7 ? 10.797 -1.859 -23.641 1 58.81 7 TYR B C 1
ATOM 747 O O . TYR B 1 7 ? 11.461 -2.898 -23.688 1 58.81 7 TYR B O 1
ATOM 755 N N . ARG B 1 8 ? 11.023 -1.223 -22.547 1 54.91 8 ARG B N 1
ATOM 756 C CA . ARG B 1 8 ? 10.953 -2.012 -21.328 1 54.91 8 ARG B CA 1
ATOM 757 C C . ARG B 1 8 ? 9.781 -2.992 -21.375 1 54.91 8 ARG B C 1
ATOM 759 O O . ARG B 1 8 ? 8.625 -2.582 -21.422 1 54.91 8 ARG B O 1
ATOM 766 N N . ILE B 1 9 ? 9.93 -4.07 -22.078 1 68.5 9 ILE B N 1
ATOM 767 C CA . ILE B 1 9 ? 8.93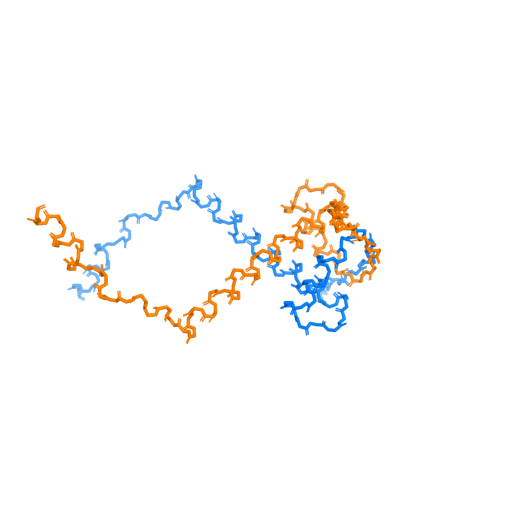8 -5.137 -22.031 1 68.5 9 ILE B CA 1
ATOM 768 C C . ILE B 1 9 ? 8.383 -5.27 -20.609 1 68.5 9 ILE B C 1
ATOM 770 O O . ILE B 1 9 ? 9.141 -5.457 -19.656 1 68.5 9 ILE B O 1
ATOM 774 N N . CYS B 1 10 ? 7.23 -4.605 -20.578 1 65.5 10 CYS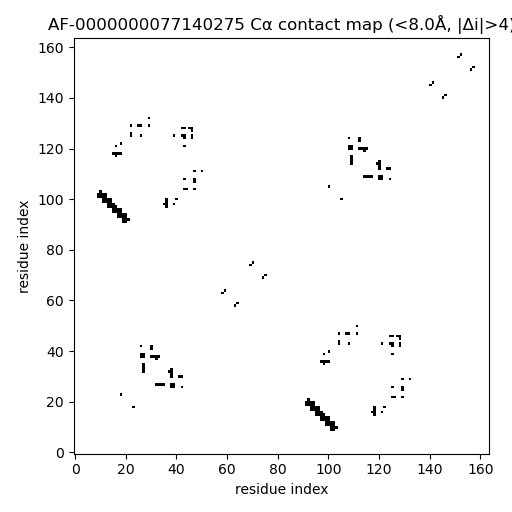 B N 1
ATOM 775 C CA . CYS B 1 10 ? 6.539 -4.727 -19.297 1 65.5 10 CYS B CA 1
ATOM 776 C C . CYS B 1 10 ? 6.211 -6.184 -19 1 65.5 10 CYS B C 1
ATOM 778 O O . CYS B 1 10 ? 5.281 -6.75 -19.578 1 65.5 10 CYS B O 1
ATOM 780 N N . TYR B 1 11 ? 7.164 -6.828 -18.328 1 84.12 11 TYR B N 1
ATOM 781 C CA . TYR B 1 11 ? 7 -8.227 -17.922 1 84.12 11 TYR B CA 1
ATOM 782 C C . TYR B 1 11 ? 6.035 -8.344 -16.75 1 84.12 11 TYR B C 1
ATOM 784 O O . TYR B 1 11 ? 5.996 -7.48 -15.875 1 84.12 11 TYR B O 1
ATOM 792 N N . ARG B 1 12 ? 5.102 -9.219 -17 1 88.38 12 ARG B N 1
ATOM 793 C CA . ARG B 1 12 ? 4.141 -9.508 -15.938 1 88.38 12 ARG B CA 1
ATOM 794 C C . ARG B 1 12 ? 4.441 -10.852 -15.273 1 88.38 12 ARG B C 1
ATOM 796 O O . ARG B 1 12 ? 4.965 -11.766 -15.922 1 88.38 12 ARG B O 1
ATOM 803 N N . MET B 1 13 ? 4.297 -10.867 -14.039 1 85.94 13 MET B N 1
ATOM 804 C CA . MET B 1 13 ? 4.5 -12.102 -13.289 1 85.94 13 MET B CA 1
ATOM 805 C C . MET B 1 13 ? 3.199 -12.57 -12.648 1 85.94 13 MET B C 1
ATOM 807 O O . MET B 1 13 ? 2.355 -11.75 -12.281 1 85.94 13 MET B O 1
ATOM 811 N N . LYS B 1 14 ? 2.986 -13.867 -12.883 1 91.62 14 LYS B N 1
ATOM 812 C CA . LYS B 1 14 ? 1.893 -14.461 -12.125 1 91.62 14 LYS B CA 1
ATOM 813 C C . LYS B 1 14 ? 2.289 -14.672 -10.664 1 91.62 14 LYS B C 1
ATOM 815 O O . LYS B 1 14 ? 3.301 -15.32 -10.383 1 91.62 14 LYS B O 1
ATOM 820 N N . VAL B 1 15 ? 1.673 -14.023 -9.812 1 91 15 VAL B N 1
ATOM 821 C CA . VAL B 1 15 ? 2.018 -14.086 -8.398 1 91 15 VAL B CA 1
ATOM 822 C C . VAL B 1 15 ? 0.913 -14.805 -7.629 1 91 15 VAL B C 1
ATOM 824 O O . VAL B 1 15 ? -0.271 -14.523 -7.812 1 91 15 VAL B O 1
ATOM 827 N N . THR B 1 16 ? 1.325 -15.805 -6.902 1 92.69 16 THR B N 1
ATOM 828 C CA . THR B 1 16 ? 0.43 -16.531 -6.012 1 92.69 16 THR B CA 1
ATOM 829 C C . THR B 1 16 ? 0.807 -16.297 -4.551 1 92.69 16 THR B C 1
ATOM 831 O O . THR B 1 16 ? 1.967 -16.453 -4.168 1 92.69 16 THR B O 1
ATOM 834 N N . ALA B 1 17 ? -0.05 -15.734 -3.82 1 93.56 17 ALA B N 1
ATOM 835 C CA . ALA B 1 17 ? 0.206 -15.453 -2.41 1 93.56 17 ALA B CA 1
ATOM 836 C C . ALA B 1 17 ? -0.968 -15.891 -1.54 1 93.56 17 ALA B C 1
ATOM 838 O O . ALA B 1 17 ? -2.115 -15.898 -1.994 1 93.56 17 ALA B O 1
ATOM 839 N N . ILE B 1 18 ? -0.637 -16.359 -0.347 1 93.75 18 ILE B N 1
ATOM 840 C CA . ILE B 1 18 ? -1.651 -16.656 0.658 1 93.75 18 ILE B CA 1
ATOM 841 C C . ILE B 1 18 ? -1.88 -15.438 1.542 1 93.75 18 ILE B C 1
ATOM 843 O O . ILE B 1 18 ? -1.001 -15.047 2.314 1 93.75 18 ILE B O 1
ATOM 847 N N . LEU B 1 19 ? -3.117 -14.875 1.434 1 95.19 19 LEU B N 1
ATOM 848 C CA . LEU B 1 19 ? -3.436 -13.641 2.137 1 95.19 19 LEU B CA 1
ATOM 849 C C . LEU B 1 19 ? -4.711 -13.789 2.959 1 95.19 19 LEU B C 1
ATOM 851 O O . LEU B 1 19 ? -5.602 -14.562 2.59 1 95.19 19 LEU B O 1
ATOM 855 N N . PRO B 1 20 ? -4.766 -13.055 3.988 1 94.56 20 PRO B N 1
ATOM 856 C CA . PRO B 1 20 ? -6.027 -13.062 4.734 1 94.56 20 PRO B CA 1
ATOM 857 C C . PRO B 1 20 ? -7.199 -12.531 3.916 1 94.56 20 PRO B C 1
ATOM 859 O O . PRO B 1 20 ? -7.059 -11.531 3.209 1 94.56 20 PRO B O 1
ATOM 862 N N . ASP B 1 21 ? -8.312 -13.18 4.062 1 91.94 21 ASP B N 1
ATOM 863 C CA . ASP B 1 21 ? -9.5 -12.812 3.303 1 91.94 21 ASP B CA 1
ATOM 864 C C . ASP B 1 21 ? -9.938 -11.383 3.613 1 91.94 21 ASP B C 1
ATOM 866 O O . ASP B 1 21 ? -10.375 -10.656 2.723 1 91.94 21 ASP B O 1
ATOM 870 N N . ASP B 1 22 ? -9.82 -11.078 4.875 1 92.75 22 ASP B N 1
ATOM 871 C CA . ASP B 1 22 ? -10.25 -9.75 5.305 1 92.75 22 ASP B CA 1
ATOM 872 C C . ASP B 1 22 ? -9.398 -8.656 4.66 1 92.75 22 ASP B C 1
ATOM 874 O O . ASP B 1 22 ? -9.906 -7.59 4.312 1 92.75 22 ASP B O 1
ATOM 878 N N . LEU B 1 23 ? -8.188 -8.883 4.52 1 94.69 23 LEU B N 1
ATOM 879 C CA . LEU B 1 23 ? -7.27 -7.938 3.895 1 94.69 23 LEU B CA 1
ATOM 880 C C . LEU B 1 23 ? -7.637 -7.707 2.434 1 94.69 23 LEU B C 1
ATOM 882 O O . LEU B 1 23 ? -7.695 -6.562 1.977 1 94.69 23 LEU B O 1
ATOM 886 N N . ILE B 1 24 ? -7.945 -8.773 1.773 1 92.88 24 ILE B N 1
ATOM 887 C CA . ILE B 1 24 ? -8.297 -8.711 0.359 1 92.88 24 ILE B CA 1
ATOM 888 C C . ILE B 1 24 ? -9.609 -7.953 0.187 1 92.88 24 ILE B C 1
ATOM 890 O O . ILE B 1 24 ? -9.734 -7.105 -0.699 1 92.88 24 ILE B O 1
ATOM 894 N N . SER B 1 25 ? -10.523 -8.273 1.043 1 92.31 25 SER B N 1
ATOM 895 C CA . SER B 1 25 ? -11.82 -7.605 1.004 1 92.31 25 SER B CA 1
ATOM 896 C C . SER B 1 25 ? -11.68 -6.098 1.199 1 92.31 25 SER B C 1
ATOM 898 O O . SER B 1 25 ? -12.32 -5.312 0.5 1 92.31 25 SER B O 1
ATOM 900 N N . GLU B 1 26 ? -10.852 -5.77 2.141 1 94 26 GLU B N 1
ATOM 901 C CA . GLU B 1 26 ? -10.609 -4.352 2.406 1 94 26 GLU B CA 1
ATOM 902 C C . GLU B 1 26 ? -9.938 -3.674 1.219 1 94 26 GLU B C 1
ATOM 904 O O . GLU B 1 26 ? -10.312 -2.561 0.839 1 94 26 GLU B O 1
ATOM 909 N N . VAL B 1 27 ? -9 -4.301 0.627 1 95.88 27 VAL B N 1
ATOM 910 C CA . VAL B 1 27 ? -8.289 -3.76 -0.528 1 95.88 27 VAL B CA 1
ATOM 911 C C . VAL B 1 27 ? -9.281 -3.492 -1.663 1 95.88 27 VAL B C 1
ATOM 913 O O . VAL B 1 27 ? -9.258 -2.422 -2.275 1 95.88 27 VAL B O 1
ATOM 916 N N . GLN B 1 28 ? -10.156 -4.406 -1.888 1 94.12 28 GLN B N 1
ATOM 917 C CA . GLN B 1 28 ? -11.148 -4.262 -2.949 1 94.12 28 GLN B CA 1
ATOM 918 C C . GLN B 1 28 ? -12.133 -3.141 -2.635 1 94.12 28 GLN B C 1
ATOM 920 O O . GLN B 1 28 ? -12.531 -2.389 -3.525 1 94.12 28 GLN B O 1
ATOM 925 N N . LYS B 1 29 ? -12.438 -3.025 -1.415 1 93.38 29 LYS B N 1
ATOM 926 C CA . LYS B 1 29 ? -13.375 -2.004 -0.959 1 93.38 29 LYS B CA 1
ATOM 927 C C . LYS B 1 29 ? -12.82 -0.602 -1.202 1 93.38 29 LYS B C 1
ATOM 929 O O . LYS B 1 29 ? -13.516 0.263 -1.737 1 93.38 29 LYS B O 1
ATOM 934 N N . TYR B 1 30 ? -11.578 -0.437 -0.861 1 94.69 30 TYR B N 1
ATOM 935 C CA . TYR B 1 30 ? -10.984 0.895 -0.917 1 94.69 30 TYR B CA 1
ATOM 936 C C . TYR B 1 30 ? -10.516 1.224 -2.33 1 94.69 30 TYR B C 1
ATOM 938 O O . TYR B 1 30 ? -10.359 2.396 -2.682 1 94.69 30 TYR B O 1
ATOM 946 N N . THR B 1 31 ? -10.211 0.248 -3.135 1 94.31 31 THR B N 1
ATOM 947 C CA . THR B 1 31 ? -9.828 0.478 -4.523 1 94.31 31 THR B CA 1
ATOM 948 C C . THR B 1 31 ? -11.055 0.568 -5.422 1 94.31 31 THR B C 1
ATOM 950 O O . THR B 1 31 ? -10.969 1.043 -6.555 1 94.31 31 THR B O 1
ATOM 953 N N . GLU B 1 32 ? -12.195 0.182 -4.957 1 89.38 32 GLU B N 1
ATOM 954 C CA . GLU B 1 32 ? -13.453 0.129 -5.699 1 89.38 32 GLU B CA 1
ATOM 955 C C . GLU B 1 32 ? -13.312 -0.721 -6.961 1 89.38 32 GLU B C 1
ATOM 957 O O . GLU B 1 32 ? -13.914 -0.412 -7.992 1 89.38 32 GLU B O 1
ATOM 962 N N . GLY B 1 33 ? -12.438 -1.59 -6.926 1 79.12 33 GLY B N 1
ATOM 963 C CA . GLY B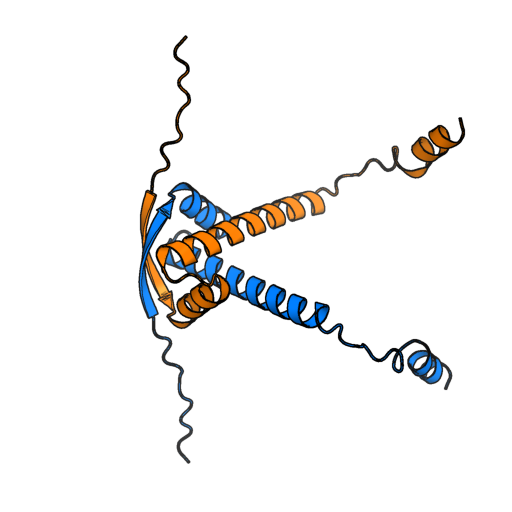 1 33 ? -12.227 -2.453 -8.078 1 79.12 33 GLY B CA 1
ATOM 964 C C . GLY B 1 33 ? -12.945 -3.787 -7.957 1 79.12 33 GLY B C 1
ATOM 965 O O . GLY B 1 33 ? -13.133 -4.301 -6.852 1 79.12 33 GLY B O 1
ATOM 966 N N . LYS B 1 34 ? -13.414 -4.219 -9.109 1 79.75 34 LYS B N 1
ATOM 967 C CA . LYS B 1 34 ? -14.133 -5.492 -9.102 1 79.75 34 LYS B CA 1
ATOM 968 C C . LYS B 1 34 ? -13.188 -6.66 -9.352 1 79.75 34 LYS B C 1
ATOM 970 O O . LYS B 1 34 ? -13.477 -7.797 -8.977 1 79.75 34 LYS B O 1
ATOM 975 N N . ASN B 1 35 ? -12.086 -6.277 -9.852 1 90.12 35 ASN B N 1
ATOM 976 C CA . ASN B 1 35 ? -11.156 -7.359 -10.164 1 90.12 35 ASN B CA 1
ATOM 977 C C . ASN B 1 35 ? -9.992 -7.402 -9.18 1 90.12 35 ASN B C 1
ATOM 979 O O . ASN B 1 35 ? -9.422 -6.363 -8.844 1 90.12 35 ASN B O 1
ATOM 983 N N . ILE B 1 36 ? -9.789 -8.555 -8.672 1 87.88 36 ILE B N 1
ATOM 984 C CA . ILE B 1 36 ? -8.758 -8.766 -7.656 1 87.88 36 ILE B CA 1
ATOM 985 C C . ILE B 1 36 ? -7.41 -8.297 -8.188 1 87.88 36 ILE B C 1
ATOM 987 O O . ILE B 1 36 ? -6.668 -7.602 -7.488 1 87.88 36 ILE B O 1
ATOM 991 N N . THR B 1 37 ? -7.145 -8.68 -9.391 1 92.69 37 THR B N 1
ATOM 992 C CA . THR B 1 37 ? -5.867 -8.312 -10 1 92.69 37 THR B CA 1
ATOM 993 C C . THR B 1 37 ? -5.711 -6.793 -10.055 1 92.69 37 THR B C 1
ATOM 995 O O . THR B 1 37 ? -4.68 -6.254 -9.648 1 92.69 37 THR B O 1
ATOM 998 N N . ASP B 1 38 ? -6.707 -6.133 -10.531 1 93.19 38 ASP B N 1
ATOM 999 C CA . ASP B 1 38 ? -6.664 -4.68 -10.664 1 93.19 38 ASP B CA 1
ATOM 1000 C C . ASP B 1 38 ? -6.594 -4.008 -9.289 1 93.19 38 ASP B C 1
ATOM 1002 O O . ASP B 1 38 ? -5.852 -3.043 -9.109 1 93.19 38 ASP B O 1
ATOM 1006 N N . SER B 1 39 ? -7.355 -4.48 -8.359 1 95 39 SER B N 1
ATOM 1007 C CA . SER B 1 39 ? -7.375 -3.947 -7 1 95 39 SER B CA 1
ATOM 1008 C C . SER B 1 39 ? -6.004 -4.066 -6.336 1 95 39 SER B C 1
ATOM 1010 O O . SER B 1 39 ? -5.508 -3.104 -5.75 1 95 39 SER B O 1
ATOM 1012 N N . LEU B 1 40 ? -5.379 -5.215 -6.484 1 95.25 40 LEU B N 1
ATOM 1013 C CA . LEU B 1 40 ? -4.062 -5.453 -5.902 1 95.25 40 LEU B CA 1
ATOM 1014 C C . LEU B 1 40 ? -3.008 -4.566 -6.559 1 95.25 40 LEU B C 1
ATOM 1016 O O . LEU B 1 40 ? -2.156 -3.996 -5.875 1 95.25 40 LEU B O 1
ATOM 1020 N N . GLN B 1 41 ? -3.123 -4.516 -7.871 1 95.19 41 GLN B N 1
ATOM 1021 C CA . GLN B 1 41 ? -2.158 -3.705 -8.609 1 95.19 41 GLN B CA 1
ATOM 1022 C C . GLN B 1 41 ? -2.225 -2.244 -8.172 1 95.19 41 GLN B C 1
ATOM 1024 O O . GLN B 1 41 ? -1.192 -1.611 -7.941 1 95.19 41 GLN B O 1
ATOM 1029 N N . LYS B 1 42 ? -3.43 -1.698 -8.102 1 95.69 42 LYS B N 1
ATOM 1030 C CA . LYS B 1 42 ? -3.613 -0.306 -7.703 1 95.69 42 LYS B CA 1
ATOM 1031 C C . LYS B 1 42 ? -3.104 -0.071 -6.285 1 95.69 42 LYS B C 1
ATOM 1033 O O . LYS B 1 42 ? -2.367 0.886 -6.035 1 95.69 42 LYS B O 1
ATOM 1038 N N . ALA B 1 43 ? -3.5 -0.945 -5.391 1 97.19 43 ALA B N 1
ATOM 1039 C CA . ALA B 1 43 ? -3.111 -0.831 -3.986 1 97.19 43 ALA B CA 1
ATOM 1040 C C . ALA B 1 43 ? -1.595 -0.886 -3.83 1 97.19 43 ALA B C 1
ATOM 1042 O O . ALA B 1 43 ? -1.003 -0.047 -3.146 1 97.19 43 ALA B O 1
ATOM 1043 N N . LEU B 1 44 ? -0.981 -1.812 -4.52 1 97.19 44 LEU B N 1
ATOM 1044 C CA . LEU B 1 44 ? 0.462 -2.004 -4.414 1 97.19 44 LEU B CA 1
ATOM 1045 C C . LEU B 1 44 ? 1.212 -0.85 -5.07 1 97.19 44 LEU B C 1
ATOM 1047 O O . LEU B 1 44 ? 2.221 -0.379 -4.543 1 97.19 44 LEU B O 1
ATOM 1051 N N . SER B 1 45 ? 0.699 -0.398 -6.195 1 96.88 45 SER B N 1
ATOM 1052 C CA . SER B 1 45 ? 1.31 0.733 -6.887 1 96.88 45 SER B CA 1
ATOM 1053 C C . SER B 1 45 ? 1.286 1.987 -6.02 1 96.88 45 SER B C 1
ATOM 1055 O O . SER B 1 45 ? 2.285 2.703 -5.926 1 96.88 45 SER B O 1
ATOM 1057 N N . GLU B 1 46 ? 0.159 2.188 -5.367 1 96.81 46 GLU B N 1
ATOM 1058 C CA . GLU B 1 46 ? 0.03 3.334 -4.473 1 96.81 46 GLU B CA 1
ATOM 1059 C C . GLU B 1 46 ? 0.944 3.193 -3.26 1 96.81 46 GLU B C 1
ATOM 1061 O O . GLU B 1 46 ? 1.549 4.172 -2.814 1 96.81 46 GLU B O 1
ATOM 1066 N N . TRP B 1 47 ? 0.966 2.092 -2.822 1 97.19 47 TRP B N 1
ATOM 1067 C CA . TRP B 1 47 ? 1.824 1.858 -1.666 1 97.19 47 TRP B CA 1
ATOM 1068 C C . TRP B 1 47 ? 3.285 2.129 -2.01 1 97.19 47 TRP B C 1
ATOM 1070 O O . TRP B 1 47 ? 4.012 2.74 -1.223 1 97.19 47 TRP B O 1
ATOM 1080 N N . VAL B 1 48 ? 3.73 1.634 -3.146 1 97.44 48 VAL B N 1
ATOM 1081 C CA . VAL B 1 48 ? 5.109 1.841 -3.58 1 97.44 48 VAL B CA 1
ATOM 1082 C C . VAL B 1 48 ? 5.395 3.336 -3.699 1 97.44 48 VAL B C 1
ATOM 1084 O O . VAL B 1 48 ? 6.473 3.803 -3.322 1 97.44 48 VAL B O 1
ATOM 1087 N N . LYS B 1 49 ? 4.461 4.074 -4.227 1 96.44 49 LYS B N 1
ATOM 1088 C CA . LYS B 1 49 ? 4.613 5.52 -4.34 1 96.44 49 LYS B CA 1
ATOM 1089 C C . LYS B 1 49 ? 4.809 6.164 -2.971 1 96.44 49 LYS B C 1
ATOM 1091 O O . LYS B 1 49 ? 5.684 7.016 -2.799 1 96.44 49 LYS B O 1
ATOM 1096 N N . LEU B 1 50 ? 4.062 5.691 -2.064 1 95.56 50 LEU B N 1
ATOM 1097 C CA . LEU B 1 50 ? 4.145 6.219 -0.707 1 95.56 50 LEU B CA 1
ATOM 1098 C C . LEU B 1 50 ? 5.461 5.82 -0.046 1 95.56 50 LEU B C 1
ATOM 1100 O O . LEU B 1 50 ? 6.059 6.613 0.685 1 95.56 50 LEU B O 1
ATOM 1104 N N . ALA B 1 51 ? 5.805 4.621 -0.31 1 94.94 51 ALA B N 1
ATOM 1105 C CA . ALA B 1 51 ? 7.062 4.121 0.244 1 94.94 51 ALA B CA 1
ATOM 1106 C C . ALA B 1 51 ? 8.25 4.926 -0.277 1 94.94 51 ALA B C 1
ATOM 1108 O O . ALA B 1 51 ? 9.188 5.219 0.471 1 94.94 51 ALA B O 1
ATOM 1109 N N . LYS B 1 52 ? 8.195 5.289 -1.509 1 94.81 52 LYS B N 1
ATOM 1110 C CA . LYS B 1 52 ? 9.25 6.098 -2.117 1 94.81 52 LYS B CA 1
ATOM 1111 C C . LYS B 1 52 ? 9.336 7.473 -1.464 1 94.81 52 LYS B C 1
ATOM 1113 O O . LYS B 1 52 ? 10.43 7.965 -1.181 1 94.81 52 LYS B O 1
ATOM 1118 N N . VAL B 1 53 ? 8.242 8.023 -1.215 1 93.75 53 VAL B N 1
ATOM 1119 C CA . VAL B 1 53 ? 8.18 9.328 -0.57 1 93.75 53 VAL B CA 1
ATOM 1120 C C . VAL B 1 53 ? 8.719 9.234 0.854 1 93.75 53 VAL B C 1
ATOM 1122 O O . VAL B 1 53 ? 9.469 10.109 1.302 1 93.75 53 VAL B O 1
ATOM 1125 N N . LYS B 1 54 ? 8.281 8.227 1.499 1 93.06 54 LYS B N 1
ATOM 1126 C CA . LYS B 1 54 ? 8.75 8 2.865 1 93.06 54 LYS B CA 1
ATOM 1127 C C . LYS B 1 54 ? 10.266 7.879 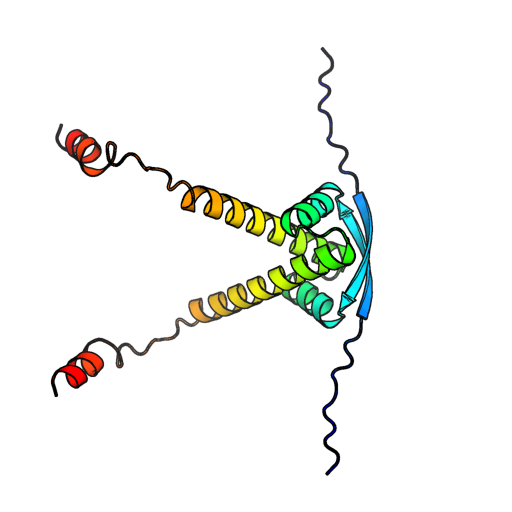2.916 1 93.06 54 LYS B C 1
ATOM 1129 O O . LYS B 1 54 ? 10.914 8.469 3.783 1 93.06 54 LYS B O 1
ATOM 1134 N N . LYS B 1 55 ? 10.703 7.121 2.008 1 92 55 LYS B N 1
ATOM 1135 C CA . LYS B 1 55 ? 12.148 6.906 1.952 1 92 55 LYS B CA 1
ATOM 1136 C C . LYS B 1 55 ? 12.883 8.203 1.648 1 92 55 LYS B C 1
ATOM 1138 O O . LYS B 1 55 ? 13.938 8.477 2.229 1 92 55 LYS B O 1
ATOM 1143 N N . LEU B 1 56 ? 12.375 8.945 0.713 1 91.19 56 LEU B N 1
ATOM 1144 C CA . LEU B 1 56 ? 12.953 10.242 0.368 1 91.19 56 LEU B CA 1
ATOM 1145 C C . LEU B 1 56 ? 12.961 11.172 1.574 1 91.19 56 LEU B C 1
ATOM 1147 O O . LEU B 1 56 ? 13.953 11.852 1.834 1 91.19 56 LEU B O 1
ATOM 1151 N N . ASN B 1 57 ? 11.898 11.219 2.32 1 90.44 57 ASN B N 1
ATOM 1152 C CA . ASN B 1 57 ? 11.789 12.031 3.525 1 90.44 57 ASN B CA 1
ATOM 1153 C C . ASN B 1 57 ? 12.797 11.609 4.586 1 90.44 57 ASN B C 1
ATOM 1155 O O . ASN B 1 57 ? 13.375 12.453 5.273 1 90.44 57 ASN B O 1
ATOM 1159 N N . GLU B 1 58 ? 12.977 10.367 4.742 1 89.62 58 GLU B N 1
ATOM 1160 C CA . GLU B 1 58 ? 13.938 9.82 5.699 1 89.62 58 GLU B CA 1
ATOM 1161 C C . GLU B 1 58 ? 15.359 10.258 5.363 1 89.62 58 GLU B C 1
ATOM 1163 O O . GLU B 1 58 ? 16.156 10.57 6.258 1 89.62 58 GLU B O 1
ATOM 1168 N N . LYS B 1 59 ? 15.633 10.273 4.121 1 87.69 59 LYS B N 1
ATOM 1169 C CA . LYS B 1 59 ? 16.953 10.711 3.662 1 87.69 59 LYS B CA 1
ATOM 1170 C C . LYS B 1 59 ? 17.172 12.195 3.943 1 87.69 59 LYS B C 1
ATOM 1172 O O . LYS B 1 59 ? 18.25 12.602 4.344 1 87.69 59 LYS B O 1
ATOM 1177 N N . LEU B 1 60 ? 16.172 12.938 3.783 1 85.06 60 LEU B N 1
ATOM 1178 C CA . LEU B 1 60 ? 16.25 14.383 4.012 1 85.06 60 LEU B CA 1
ATOM 1179 C C . LEU B 1 60 ? 16.375 14.688 5.496 1 85.06 60 LEU B C 1
ATOM 1181 O O . LEU B 1 60 ? 17.062 15.641 5.875 1 85.06 60 LEU B O 1
ATOM 1185 N N . ARG B 1 61 ? 15.641 13.977 6.262 1 82.81 61 ARG B N 1
ATOM 1186 C CA . ARG B 1 61 ? 15.734 14.164 7.707 1 82.81 61 ARG B CA 1
ATOM 1187 C C . ARG B 1 61 ? 17.141 13.859 8.211 1 82.81 61 ARG B C 1
ATOM 1189 O O . ARG B 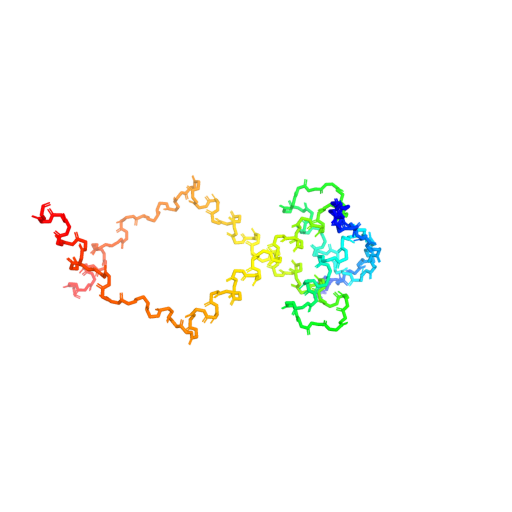1 61 ? 17.641 14.531 9.117 1 82.81 61 ARG B O 1
ATOM 1196 N N . LYS B 1 62 ? 17.594 12.828 7.676 1 80.94 62 LYS B N 1
ATOM 1197 C CA . LYS B 1 62 ? 18.953 12.43 8.086 1 80.94 62 LYS B CA 1
ATOM 1198 C C . LYS B 1 62 ? 19.984 13.43 7.59 1 80.94 62 LYS B C 1
ATOM 1200 O O . LYS B 1 62 ? 21.047 13.578 8.188 1 80.94 62 LYS B O 1
ATOM 1205 N N . GLN B 1 63 ? 19.766 13.969 6.484 1 68 63 GLN B N 1
ATOM 1206 C CA . GLN B 1 63 ? 20.594 15.047 5.957 1 68 63 GLN B CA 1
ATOM 1207 C C . GLN B 1 63 ? 19.766 16.312 5.699 1 68 63 GLN B C 1
ATOM 1209 O O . GLN B 1 63 ? 19.344 16.562 4.57 1 68 63 GLN B O 1
ATOM 1214 N N . PRO B 1 64 ? 19.266 16.781 6.746 1 57.62 64 PRO B N 1
ATOM 1215 C CA . PRO B 1 64 ? 18.391 17.938 6.527 1 57.62 64 PRO B CA 1
ATOM 1216 C C . PRO B 1 64 ? 18.922 18.891 5.453 1 57.62 64 PRO B C 1
ATOM 1218 O O . PRO B 1 64 ? 20.141 19.031 5.297 1 57.62 64 PRO B O 1
ATOM 1221 N N . LEU B 1 65 ? 18.422 18.703 4.25 1 56.34 65 LEU B N 1
ATOM 1222 C CA . LEU B 1 65 ? 18.828 19.703 3.268 1 56.34 65 LEU B CA 1
ATOM 1223 C C . LEU B 1 65 ? 19.25 21 3.953 1 56.34 65 LEU B C 1
ATOM 1225 O O . LEU B 1 65 ? 18.531 21.516 4.809 1 56.34 65 LEU B O 1
ATOM 1229 N N . HIS B 1 66 ? 20.391 21.109 4.371 1 51 66 HIS B N 1
ATOM 1230 C CA . HIS B 1 66 ? 20.844 22.438 4.738 1 51 66 HIS B CA 1
ATOM 1231 C C . HIS B 1 66 ? 20.234 23.5 3.83 1 51 66 HIS B C 1
ATOM 1233 O O . HIS B 1 66 ? 20.609 23.625 2.658 1 51 66 HIS B O 1
ATOM 1239 N N . PHE B 1 67 ? 19 23.5 3.584 1 50.34 67 PHE B N 1
ATOM 1240 C CA . PHE B 1 67 ? 18.484 24.703 2.924 1 50.34 67 PHE B CA 1
ATOM 1241 C C . PHE B 1 67 ? 19.375 25.906 3.232 1 50.34 67 PHE B C 1
ATOM 1243 O O . PHE B 1 67 ? 19.641 26.203 4.398 1 50.34 67 PHE B O 1
ATOM 1250 N N . SER B 1 68 ? 20.391 26.047 2.572 1 46.59 68 SER B N 1
ATOM 1251 C CA . SER B 1 68 ? 21.297 27.188 2.695 1 46.59 68 SER B CA 1
ATOM 1252 C C . SER B 1 68 ? 20.562 28.422 3.225 1 46.59 68 SER B C 1
ATOM 1254 O O . SER B 1 68 ? 19.625 28.906 2.596 1 46.59 68 SER B O 1
ATOM 1256 N N . ASN B 1 69 ? 20.312 28.547 4.402 1 46 69 ASN B N 1
ATOM 1257 C CA . ASN B 1 69 ? 19.953 29.766 5.098 1 46 69 ASN B CA 1
ATOM 1258 C C . ASN B 1 69 ? 20.359 31.016 4.293 1 46 69 ASN B C 1
ATOM 1260 O O . ASN B 1 69 ? 20 32.125 4.664 1 46 69 ASN B O 1
ATOM 1264 N N . GLU B 1 70 ? 21.391 30.859 3.562 1 44.22 70 GLU B N 1
ATOM 1265 C CA . GLU B 1 70 ? 21.953 32 2.865 1 44.22 70 GLU B CA 1
ATOM 1266 C C . GLU B 1 70 ? 20.984 32.531 1.8 1 44.22 70 GLU B C 1
ATOM 1268 O O . GLU B 1 70 ? 21.047 33.719 1.429 1 44.22 70 GLU B O 1
ATOM 1273 N N . PHE B 1 71 ? 20.328 31.703 1.105 1 47.12 71 PHE B N 1
ATOM 1274 C CA . PHE B 1 71 ? 19.453 32.219 0.064 1 47.12 71 PHE B CA 1
ATOM 1275 C C . PHE B 1 71 ? 18.234 32.906 0.673 1 47.12 71 PHE B C 1
ATOM 1277 O O . PHE B 1 71 ? 17.375 33.406 -0.049 1 47.12 71 PHE B O 1
ATOM 1284 N N . ASN B 1 72 ? 17.875 32.562 1.937 1 46.91 72 ASN B N 1
ATOM 1285 C CA . ASN B 1 72 ? 16.641 32.938 2.627 1 46.91 72 ASN B CA 1
ATOM 1286 C C . ASN B 1 72 ? 16.375 34.438 2.514 1 46.91 72 ASN B C 1
ATOM 1288 O O . ASN B 1 72 ? 17.156 35.188 1.885 1 46.91 72 ASN B O 1
ATOM 1292 N N . ALA B 1 73 ? 16.062 35.219 3.736 1 47.31 73 ALA B N 1
ATOM 1293 C CA . ALA B 1 73 ? 15.43 36.5 3.973 1 47.31 73 ALA B CA 1
ATOM 1294 C C . ALA B 1 73 ? 16.219 37.656 3.314 1 47.31 73 ALA B C 1
ATOM 1296 O O . ALA B 1 73 ? 15.633 38.594 2.779 1 47.31 73 ALA B O 1
ATOM 1297 N N . GLU B 1 74 ? 17.5 37.406 3.203 1 49.06 74 GLU B N 1
ATOM 1298 C CA . GLU B 1 74 ? 18.297 38.562 2.85 1 49.06 74 GLU B CA 1
ATOM 1299 C C . GLU B 1 74 ? 18.344 38.781 1.338 1 49.06 74 GLU B C 1
ATOM 1301 O O . GLU B 1 74 ? 18.219 39.906 0.857 1 49.06 74 GLU B O 1
ATOM 1306 N N . LYS B 1 75 ? 18.5 37.688 0.631 1 52.5 75 LYS B N 1
ATOM 1307 C CA . LYS B 1 75 ? 18.578 37.844 -0.818 1 52.5 75 LYS B CA 1
ATOM 1308 C C . LYS B 1 75 ? 17.219 38.188 -1.404 1 52.5 75 LYS B C 1
ATOM 1310 O O . LYS B 1 75 ? 17.125 39.031 -2.301 1 52.5 75 LYS B O 1
ATOM 1315 N N . ILE B 1 76 ? 16.297 37.594 -0.825 1 51.78 76 ILE B N 1
ATOM 1316 C CA . ILE B 1 76 ? 14.961 37.938 -1.303 1 51.78 76 ILE B CA 1
ATOM 1317 C C . ILE B 1 76 ? 14.602 39.375 -0.89 1 51.78 76 ILE B C 1
ATOM 1319 O O . ILE B 1 76 ? 14.023 40.125 -1.675 1 51.78 76 ILE B O 1
ATOM 1323 N N . ARG B 1 77 ? 15.047 39.781 0.38 1 56.72 77 ARG B N 1
ATOM 1324 C CA . ARG B 1 77 ? 14.867 41.156 0.848 1 56.72 77 ARG B CA 1
ATOM 1325 C C . ARG B 1 77 ? 15.703 42.125 0.021 1 56.72 77 ARG B C 1
ATOM 1327 O O . ARG B 1 77 ? 15.234 43.219 -0.306 1 56.72 77 ARG B O 1
ATOM 1334 N N . ARG B 1 78 ? 16.844 41.75 -0.37 1 56.69 78 ARG B N 1
ATOM 1335 C CA . ARG B 1 78 ? 17.719 42.625 -1.144 1 56.69 78 ARG B CA 1
ATOM 1336 C C . ARG B 1 78 ? 17.188 42.812 -2.561 1 56.69 78 ARG B C 1
ATOM 1338 O O . ARG B 1 78 ? 17.266 43.906 -3.117 1 56.69 78 ARG B O 1
ATOM 1345 N N . MET B 1 79 ? 16.609 41.812 -3.01 1 52.16 79 MET B N 1
ATOM 1346 C CA . MET B 1 79 ? 16.062 41.906 -4.359 1 52.16 79 MET B CA 1
ATOM 1347 C C . MET B 1 79 ? 14.836 42.812 -4.383 1 52.16 79 MET B C 1
ATOM 1349 O O . MET B 1 79 ? 14.617 43.531 -5.355 1 52.16 79 MET B O 1
ATOM 1353 N N . ASN B 1 80 ? 14.141 42.75 -3.318 1 56.16 80 ASN B N 1
ATOM 1354 C CA . ASN B 1 80 ? 12.953 43.594 -3.242 1 56.16 80 ASN B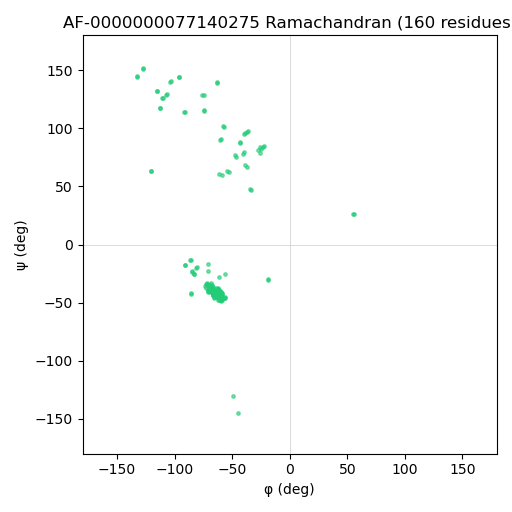 CA 1
ATOM 1355 C C . ASN B 1 80 ? 13.312 45.031 -2.852 1 56.16 80 ASN B C 1
ATOM 1357 O O . ASN B 1 80 ? 12.508 45.938 -3.029 1 56.16 80 ASN B O 1
ATOM 1361 N N . ARG B 1 81 ? 14.484 45.094 -2.271 1 56.97 81 ARG B N 1
ATOM 1362 C CA . ARG B 1 81 ? 14.922 46.438 -1.889 1 56.97 81 ARG B CA 1
ATOM 1363 C C . ARG B 1 81 ? 15.594 47.125 -3.057 1 56.97 81 ARG B C 1
ATOM 1365 O O . ARG B 1 81 ? 15.711 48.375 -3.062 1 56.97 81 ARG B O 1
ATOM 1372 N N . THR B 1 82 ? 16.125 46.406 -4.055 1 46.78 82 THR B N 1
ATOM 1373 C CA . THR B 1 82 ? 16.641 47.188 -5.188 1 46.78 82 THR B CA 1
ATOM 1374 C C . THR B 1 82 ? 15.555 47.438 -6.219 1 46.78 82 THR B C 1
ATOM 1376 O O . THR B 1 82 ? 14.797 46.531 -6.566 1 46.78 82 THR B O 1
#

Solvent-accessible surface area (backbone atoms only — not comparable to full-atom values): 9538 Å² total; per-residue (Å²): 134,82,81,72,72,73,66,71,73,81,50,66,34,82,43,76,31,71,39,48,44,67,57,54,53,49,41,26,62,76,55,70,36,90,42,68,40,60,16,50,49,52,50,50,53,51,34,49,55,50,48,51,50,51,52,53,51,51,52,33,65,74,48,53,68,72,66,58,72,72,70,41,73,58,51,57,47,49,56,71,68,100,133,82,80,71,72,72,67,72,73,82,50,66,35,81,42,74,32,71,37,49,44,67,58,51,52,50,43,26,63,76,56,71,36,89,43,67,40,58,16,50,48,52,49,51,53,51,33,49,56,50,49,50,51,52,50,52,50,53,52,33,66,76,47,54,69,70,66,60,71,72,67,42,72,60,49,57,48,49,55,71,68,98